Protein AF-A0AAD5R718-F1 (afdb_monomer)

Organism: Parelaphostrongylus tenuis (NCBI:txid148309)

Radius of gyration: 22.19 Å; Cα contacts (8 Å, |Δi|>4): 176; chains: 1; bounding box: 63×52×61 Å

Secondary structure (DSSP, 8-state):
------------------S-SS---------SPPPEEEESSSHHHHH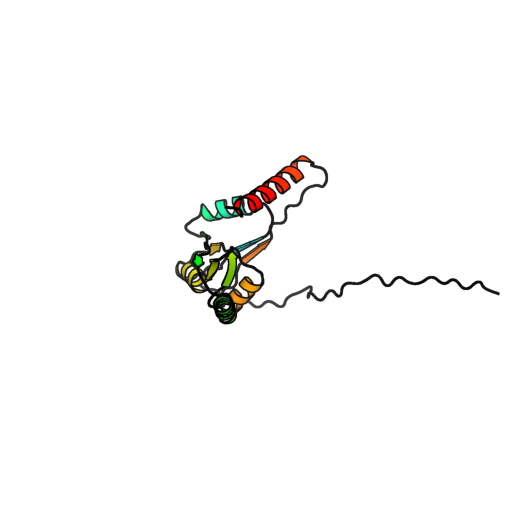HHHHT-TTTEEE-PPEEE---HHHHHHHHHTTSEEEEEEETTEEEEEEHHHHHHHHHTT-EEE----HHHHHHHHHTT---EEEE------TT-HHHHHHHHHHHHHHHHTT--

Solvent-accessible surface area (backbone atoms only — not comparable to full-atom values): 9927 Å² total; per-residue (Å²): 136,84,83,87,80,87,73,82,78,76,75,73,84,71,74,75,79,84,61,77,94,70,78,94,81,80,94,76,93,72,96,52,40,48,37,36,33,80,44,64,69,72,49,68,65,53,51,48,63,46,46,74,42,59,84,50,25,42,76,57,73,62,47,80,40,83,64,54,70,71,56,52,54,51,33,45,73,71,42,51,27,37,36,76,46,82,50,96,82,34,27,39,30,36,46,40,65,60,56,48,52,33,30,73,70,55,21,25,30,38,41,93,62,52,74,68,19,52,52,40,30,47,77,69,74,43,66,60,48,76,45,75,50,77,86,84,72,75,95,78,55,73,68,60,56,53,53,57,52,50,52,54,51,55,64,58,62,70,72,75,124

pLDDT: mean 82.25, std 21.24, range [33.09, 98.5]

Nearest PDB structures (foldseek):
  5b64-assembly1_A  TM=7.119E-01  e=1.432E-07  Rattus
  1kgd-assembly1_A  TM=7.009E-01  e=9.455E-07  Homo sapiens
  4wsi-assembly1_A  TM=6.343E-01  e=1.491E-06  Homo sapiens
  3ney-assembly5_F  TM=6.364E-01  e=3.050E-06  Homo sapiens
  3ney-assembly2_B  TM=6.379E-01  e=4.811E-06  Homo sapiens

Sequence (161 aa):
MERSDIRGRKAKNRIPLARPIYERVERVSSSRRRPVVLFGPLLTPIIQTLLDDSTRFSHCVPECRALQSMEVDRLLANCELIEARRRETLYDVITASSIHYFAEMGIHCIVDVSPSGIQRMHSLHFYPIVIRVKFNLPSRSKISRRIFVRENNNQTGKRSH

InterPro domains:
  IPR008145 Guanylate kinase/L-type calcium channel beta subunit [PF00625] (33-153)
  IPR027417 P-loop containing nucleoside triphosphate hydrolase [G3DSA:3.40.50.300] (19-160)
  IPR027417 P-loop containing nucleoside triphosphate hydrolase [SSF52540] (40-153)
  IPR053004 MAGUK Family Regulators of Signaling Pathways [PTHR46360] (20-135)

Foldseek 3Di:
DDDDDPDDDPPDPPPPCPDDPDDDDDDDDDPFAAAAEEAEPPVVVVLVVQVVPVLAEDEQFFDKAQDDPVRVVVCLVVLQWLDWDDDPRIIRTRGPVSVVVCRVSRHHYYYHGDPSSCVSCVVVVRHHDYDYDDDDDPPPDPVVVVVRVVRVVVVVVVSPD

Structure (mmCIF, N/CA/C/O backbone):
data_AF-A0AAD5R718-F1
#
_entry.id   AF-A0AAD5R718-F1
#
loop_
_atom_site.group_PDB
_atom_site.id
_atom_site.type_symbol
_atom_site.label_atom_id
_atom_site.label_alt_id
_atom_site.label_comp_id
_atom_site.label_asym_id
_atom_site.label_entity_id
_atom_site.label_seq_id
_atom_site.pdbx_PDB_ins_code
_atom_site.Cartn_x
_atom_site.Cartn_y
_atom_site.Cartn_z
_atom_site.occupancy
_atom_site.B_iso_or_equiv
_atom_site.auth_seq_id
_atom_site.auth_comp_id
_atom_site.auth_asym_id
_atom_site.auth_atom_id
_atom_site.pdbx_PDB_model_num
ATOM 1 N N . MET A 1 1 ? -45.156 38.466 -43.436 1.00 41.62 1 MET A N 1
ATOM 2 C CA . MET A 1 1 ? -44.329 37.286 -43.758 1.00 41.62 1 MET A CA 1
ATOM 3 C C . MET A 1 1 ? -43.118 37.305 -42.846 1.00 41.62 1 MET A C 1
ATOM 5 O O . MET A 1 1 ? -42.459 38.331 -42.736 1.00 41.62 1 MET A O 1
ATOM 9 N N . GLU A 1 2 ? -42.992 36.239 -42.064 1.00 35.72 2 GLU A N 1
ATOM 10 C CA . GLU A 1 2 ? -42.250 36.130 -40.804 1.00 35.72 2 GLU A CA 1
ATOM 11 C C . GLU A 1 2 ? -40.729 36.269 -40.931 1.00 35.72 2 GLU A C 1
ATOM 13 O O . GLU A 1 2 ? -40.112 35.793 -41.880 1.00 35.72 2 GLU A O 1
ATOM 18 N N . ARG A 1 3 ? -40.135 36.905 -39.915 1.00 33.84 3 ARG A N 1
ATOM 19 C CA . ARG A 1 3 ? -38.690 37.028 -39.707 1.00 33.84 3 ARG A CA 1
ATOM 20 C C . ARG A 1 3 ? -38.132 35.695 -39.200 1.00 33.84 3 ARG A C 1
ATOM 22 O O . ARG A 1 3 ? -38.595 35.169 -38.195 1.00 33.84 3 ARG A O 1
ATOM 29 N N . SER A 1 4 ? -37.106 35.191 -39.877 1.00 39.97 4 SER A N 1
ATOM 30 C CA . SER A 1 4 ? -36.326 34.013 -39.499 1.00 39.97 4 SER A CA 1
ATOM 31 C C . SER A 1 4 ? -35.564 34.235 -38.187 1.00 39.97 4 SER A C 1
ATOM 33 O O . SER A 1 4 ? -34.633 35.043 -38.136 1.00 39.97 4 SER A O 1
ATOM 35 N N . ASP A 1 5 ? -35.925 33.497 -37.140 1.00 38.53 5 ASP A N 1
ATOM 36 C CA . ASP A 1 5 ? -35.232 33.507 -35.851 1.00 38.53 5 ASP A CA 1
ATOM 37 C C . ASP A 1 5 ? -34.182 32.383 -35.802 1.00 38.53 5 ASP A C 1
ATOM 39 O O . ASP A 1 5 ? -34.469 31.212 -35.541 1.00 38.53 5 ASP A O 1
ATOM 43 N N . ILE A 1 6 ? -32.937 32.752 -36.106 1.00 50.31 6 ILE A N 1
ATOM 44 C CA . ILE A 1 6 ? -31.759 31.899 -35.963 1.00 50.31 6 ILE A CA 1
ATOM 45 C C . ILE A 1 6 ? -31.400 31.862 -34.475 1.00 50.31 6 ILE A C 1
ATOM 47 O O . ILE A 1 6 ? -30.622 32.677 -33.983 1.00 50.31 6 ILE A O 1
ATOM 51 N N . ARG A 1 7 ? -31.932 30.884 -33.738 1.00 39.91 7 ARG A N 1
ATOM 52 C CA . ARG A 1 7 ? -31.448 30.559 -32.389 1.00 39.91 7 ARG A CA 1
ATOM 53 C C . ARG A 1 7 ? -30.726 29.222 -32.390 1.00 39.91 7 ARG A C 1
ATOM 55 O O . ARG A 1 7 ? -31.301 28.160 -32.163 1.00 39.91 7 ARG A O 1
ATOM 62 N N . GLY A 1 8 ? -29.416 29.313 -32.627 1.00 38.16 8 GLY A N 1
ATOM 63 C CA . GLY A 1 8 ? -28.464 28.229 -32.434 1.00 38.16 8 GLY A CA 1
ATOM 64 C C . GLY A 1 8 ? -28.581 27.653 -31.025 1.00 38.16 8 GLY A C 1
ATOM 65 O O . GLY A 1 8 ? -28.217 28.285 -30.031 1.00 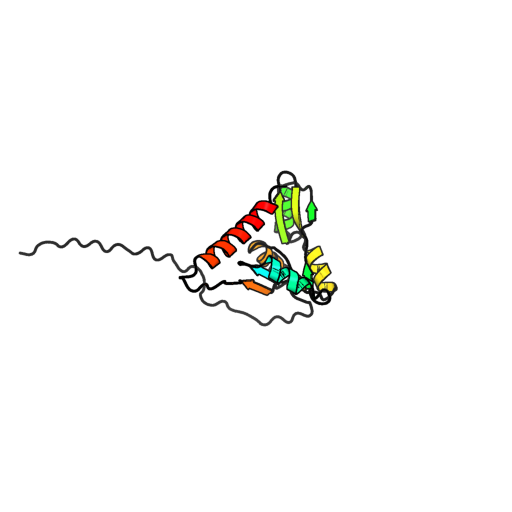38.16 8 GLY A O 1
ATOM 66 N N . ARG A 1 9 ? -29.081 26.420 -30.930 1.00 44.47 9 ARG A N 1
ATOM 67 C CA . ARG A 1 9 ? -28.989 25.628 -29.707 1.00 44.47 9 ARG A CA 1
ATOM 68 C C . ARG A 1 9 ? -27.524 25.240 -29.524 1.00 44.47 9 ARG A C 1
ATOM 70 O O . ARG A 1 9 ? -27.056 24.283 -30.129 1.00 44.47 9 ARG A O 1
ATOM 77 N N . LYS A 1 10 ? -26.799 25.986 -28.682 1.00 41.91 10 LYS A N 1
ATOM 78 C CA . LYS A 1 10 ? -25.513 25.543 -28.127 1.00 41.91 10 LYS A CA 1
ATOM 79 C C . LYS A 1 10 ? -25.733 24.178 -27.477 1.00 41.91 10 LYS A C 1
ATOM 81 O O . LYS A 1 10 ? -26.343 24.090 -26.408 1.00 41.91 10 LYS A O 1
ATOM 86 N N . ALA A 1 11 ? -25.253 23.124 -28.131 1.00 45.69 11 ALA A N 1
ATOM 87 C CA . ALA A 1 11 ? -25.121 21.811 -27.530 1.00 45.69 11 ALA A CA 1
ATOM 88 C C . ALA A 1 11 ? -24.239 21.979 -26.290 1.00 45.69 11 ALA A C 1
ATOM 90 O O . ALA A 1 11 ? -23.047 22.265 -26.380 1.00 45.69 11 ALA A O 1
ATOM 91 N N . LYS A 1 12 ? -24.853 21.902 -25.107 1.00 50.44 12 LYS A N 1
ATOM 92 C CA . LYS A 1 12 ? -24.106 21.809 -23.857 1.00 50.44 12 LYS A CA 1
ATOM 93 C C . LYS A 1 12 ? -23.268 20.545 -23.981 1.00 50.44 12 LYS A C 1
ATOM 95 O O . LYS A 1 12 ? -23.857 19.470 -24.075 1.00 50.44 12 LYS A O 1
ATOM 100 N N . ASN A 1 13 ? -21.944 20.697 -24.007 1.00 46.56 13 ASN A N 1
ATOM 101 C CA . ASN A 1 13 ? -20.964 19.623 -23.876 1.00 46.56 13 ASN A CA 1
ATOM 102 C C . ASN A 1 13 ? -21.337 18.753 -22.668 1.00 46.56 13 ASN A C 1
ATOM 104 O O . ASN A 1 13 ? -20.906 19.003 -21.542 1.00 46.56 13 ASN A O 1
ATOM 108 N N . ARG A 1 14 ? -22.191 17.751 -22.882 1.00 49.84 14 ARG A N 1
ATOM 109 C CA . ARG A 1 14 ? -22.390 16.667 -21.935 1.00 49.84 14 ARG A CA 1
ATOM 110 C C . ARG A 1 14 ? -21.166 15.797 -22.112 1.00 49.84 14 ARG A C 1
ATOM 112 O O . ARG A 1 14 ? -21.093 15.014 -23.051 1.00 49.84 14 ARG A O 1
ATOM 119 N N . ILE A 1 15 ? -20.191 16.002 -21.233 1.00 59.28 15 ILE A N 1
ATOM 120 C CA . ILE A 1 15 ? -19.132 15.028 -20.990 1.00 59.28 15 ILE A CA 1
ATOM 121 C C . ILE A 1 15 ? -19.848 13.677 -20.851 1.00 59.28 15 ILE A C 1
ATOM 123 O O . ILE A 1 15 ? -20.726 13.572 -19.985 1.00 59.28 15 ILE A O 1
ATOM 127 N N . PRO A 1 16 ? -19.576 12.680 -21.709 1.00 52.25 16 PRO A N 1
ATOM 128 C CA . PRO A 1 16 ? -20.164 11.366 -21.536 1.00 52.25 16 PRO A CA 1
ATOM 129 C C . PRO A 1 16 ? -19.790 10.889 -20.137 1.00 52.25 16 PRO A C 1
ATOM 131 O O . PRO A 1 16 ? -18.612 10.880 -19.775 1.00 52.25 16 PRO A O 1
ATOM 134 N N . LEU A 1 17 ? -20.789 10.540 -19.326 1.00 59.62 17 LEU A N 1
ATOM 135 C CA . LEU A 1 17 ? -20.585 9.851 -18.055 1.00 59.62 17 LEU A CA 1
ATOM 136 C C . LEU A 1 17 ? -20.077 8.440 -18.381 1.00 59.62 17 LEU A C 1
ATOM 138 O O . LEU A 1 17 ? -20.805 7.466 -18.283 1.00 59.62 17 LEU A O 1
ATOM 142 N N . ALA A 1 18 ? -18.821 8.336 -18.811 1.00 67.50 18 ALA A N 1
ATOM 143 C CA . ALA A 1 18 ? -18.146 7.076 -19.105 1.00 67.50 18 ALA A CA 1
ATOM 144 C C . ALA A 1 18 ? -17.809 6.288 -17.825 1.00 67.50 18 ALA A C 1
ATOM 146 O O . ALA A 1 18 ? -17.179 5.239 -17.888 1.00 67.50 18 ALA A O 1
ATOM 147 N N . ARG A 1 19 ? -18.194 6.803 -16.649 1.00 67.62 19 ARG A N 1
ATOM 148 C CA . ARG A 1 19 ? -18.027 6.117 -15.371 1.00 67.62 19 ARG A CA 1
ATOM 149 C C . ARG A 1 19 ? -19.354 5.481 -14.974 1.00 67.62 19 ARG A C 1
ATOM 151 O O . ARG A 1 19 ? -20.342 6.214 -14.872 1.00 67.62 19 ARG A O 1
ATOM 158 N N . PRO A 1 20 ? -19.389 4.161 -14.738 1.00 76.25 20 PRO A N 1
ATOM 159 C CA . PRO A 1 20 ? -20.590 3.522 -14.236 1.00 76.25 20 PRO A CA 1
ATOM 160 C C . PRO A 1 20 ? -20.949 4.125 -12.870 1.00 76.25 20 PRO A C 1
ATOM 162 O O . PRO A 1 20 ? -20.082 4.351 -12.027 1.00 76.25 20 PRO A O 1
ATOM 165 N N . ILE A 1 21 ? -22.232 4.438 -12.677 1.00 88.75 21 ILE A N 1
ATOM 166 C CA . ILE A 1 21 ? -22.763 4.987 -11.415 1.00 88.75 21 ILE A CA 1
ATOM 167 C C . ILE A 1 21 ? -22.779 3.903 -10.326 1.00 88.75 21 ILE A C 1
ATOM 169 O O . ILE A 1 21 ? -22.634 4.205 -9.144 1.00 88.75 21 ILE A O 1
ATOM 173 N N . TYR A 1 22 ? -22.920 2.645 -10.745 1.00 93.00 22 TYR A N 1
ATOM 174 C CA . TYR A 1 22 ? -22.929 1.465 -9.896 1.0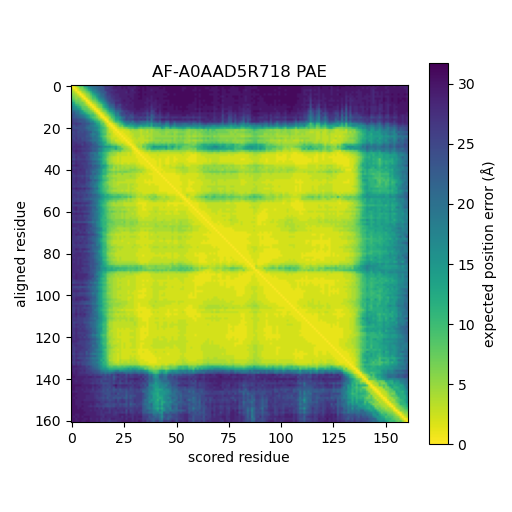0 93.00 22 TYR A CA 1
ATOM 175 C C . TYR A 1 22 ? -21.878 0.475 -10.384 1.00 93.00 22 TYR A C 1
ATOM 177 O O . TYR A 1 22 ? -21.758 0.235 -11.584 1.00 93.00 22 TYR A O 1
ATOM 185 N N . GLU A 1 23 ? -21.155 -0.125 -9.450 1.00 89.81 23 GLU A N 1
ATOM 186 C CA . GLU A 1 23 ? -20.195 -1.192 -9.707 1.00 89.81 23 GLU A CA 1
ATOM 187 C C . GLU A 1 23 ? -20.753 -2.500 -9.143 1.00 89.81 23 GLU A C 1
ATOM 189 O O . GLU A 1 23 ? -21.260 -2.533 -8.018 1.00 89.81 23 GLU A O 1
ATOM 194 N N . ARG A 1 24 ? -20.698 -3.582 -9.928 1.00 92.50 24 ARG A N 1
ATOM 195 C CA . ARG A 1 24 ? -21.073 -4.911 -9.437 1.00 92.50 24 ARG A CA 1
ATOM 196 C C . ARG A 1 24 ? -19.991 -5.387 -8.472 1.00 92.50 24 ARG A C 1
ATOM 198 O O . ARG A 1 24 ? -18.822 -5.418 -8.835 1.00 92.50 24 ARG A O 1
ATOM 205 N N . VAL A 1 25 ? -20.396 -5.794 -7.273 1.00 92.69 25 VAL A N 1
ATOM 206 C CA . VAL A 1 25 ? -19.487 -6.286 -6.233 1.00 92.69 25 VAL A CA 1
ATOM 207 C C . VAL A 1 25 ? -19.852 -7.704 -5.820 1.00 92.69 25 VAL A C 1
ATOM 209 O O . VAL A 1 25 ? -21.027 -8.069 -5.789 1.00 92.69 25 VAL A O 1
ATOM 212 N N . GLU A 1 26 ? -18.838 -8.493 -5.479 1.00 92.94 26 GLU A N 1
ATOM 213 C CA . GLU A 1 26 ? -18.990 -9.863 -4.994 1.00 92.94 26 GLU A CA 1
ATOM 214 C C . GLU A 1 26 ? -18.283 -10.024 -3.649 1.00 92.94 26 GLU A C 1
ATOM 216 O O . GLU A 1 26 ? -17.292 -9.350 -3.349 1.00 92.94 26 GLU A O 1
ATOM 221 N N . ARG A 1 27 ? -18.822 -10.899 -2.795 1.00 91.25 27 ARG A N 1
ATOM 222 C CA . ARG A 1 27 ? -18.241 -11.149 -1.477 1.00 91.25 27 ARG A CA 1
ATOM 223 C C . ARG A 1 27 ? -17.031 -12.062 -1.631 1.00 91.25 27 ARG A C 1
ATOM 225 O O . ARG A 1 27 ? -17.179 -13.223 -1.991 1.00 91.25 27 ARG A O 1
ATOM 232 N N . VAL A 1 28 ? -15.863 -11.556 -1.255 1.00 90.19 28 VAL A N 1
ATOM 233 C CA . VAL A 1 28 ? -14.629 -12.342 -1.168 1.00 90.19 28 VAL A CA 1
ATOM 234 C C . VAL A 1 28 ? -14.277 -12.548 0.302 1.00 90.19 28 VAL A C 1
ATOM 236 O O . VAL A 1 28 ? -14.162 -11.584 1.063 1.00 90.19 28 VAL A O 1
ATOM 239 N N . SER A 1 29 ? -14.125 -13.801 0.731 1.00 86.19 29 SER A N 1
ATOM 240 C CA . SER A 1 29 ? -13.607 -14.117 2.064 1.00 86.19 29 SER A CA 1
ATOM 241 C C . SER A 1 29 ? -12.106 -13.830 2.113 1.00 86.19 29 SER A C 1
ATOM 243 O O . SER A 1 29 ? -11.344 -14.430 1.360 1.00 86.19 29 SER A O 1
ATOM 245 N N . SER A 1 30 ? -11.676 -12.941 3.009 1.00 80.25 30 SER A N 1
ATOM 246 C CA . SER A 1 30 ? -10.256 -12.669 3.263 1.00 80.25 30 SER A CA 1
ATOM 247 C C . SER A 1 30 ? -9.882 -13.171 4.650 1.00 80.25 30 SER A C 1
ATOM 249 O O . SER A 1 30 ? -10.474 -12.736 5.636 1.00 80.25 30 SER A O 1
ATOM 251 N N . SER A 1 31 ? -8.886 -14.051 4.732 1.00 83.56 31 SER A N 1
ATOM 252 C CA . SER A 1 31 ? -8.270 -14.472 5.998 1.00 83.56 31 SER A CA 1
ATOM 253 C C . SER A 1 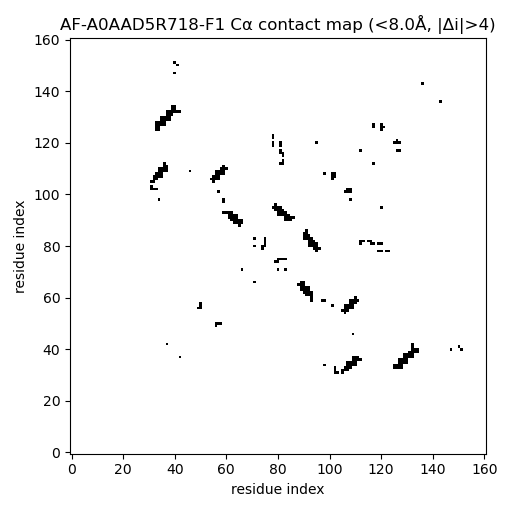31 ? -7.200 -13.490 6.490 1.00 83.56 31 SER A C 1
ATOM 255 O O . SER A 1 31 ? -6.852 -13.492 7.666 1.00 83.56 31 SER A O 1
ATOM 257 N N . ARG A 1 32 ? -6.688 -12.632 5.598 1.00 90.81 32 ARG A N 1
ATOM 258 C CA . ARG A 1 32 ? -5.593 -11.690 5.865 1.00 90.81 32 ARG A CA 1
ATOM 259 C C . ARG A 1 32 ? -6.123 -10.292 6.175 1.00 90.81 32 ARG A C 1
ATOM 261 O O . ARG A 1 32 ? -7.186 -9.893 5.677 1.00 90.81 32 ARG A O 1
ATOM 268 N N . ARG A 1 33 ? -5.363 -9.518 6.961 1.00 94.50 33 ARG A N 1
ATOM 269 C CA . ARG A 1 33 ? -5.631 -8.083 7.137 1.00 94.50 33 ARG A CA 1
ATOM 270 C C . ARG A 1 33 ? -5.404 -7.354 5.817 1.00 94.50 33 ARG A C 1
ATOM 272 O O . ARG A 1 33 ? -4.467 -7.631 5.077 1.00 94.50 33 ARG A O 1
ATOM 279 N N . ARG A 1 34 ? -6.312 -6.430 5.512 1.00 96.38 34 ARG A N 1
ATOM 280 C CA . ARG A 1 34 ? -6.334 -5.704 4.240 1.00 96.38 34 ARG A CA 1
ATOM 281 C C . ARG A 1 34 ? -5.442 -4.459 4.321 1.00 96.38 34 ARG A C 1
ATOM 283 O O . ARG A 1 34 ? -5.533 -3.758 5.331 1.00 96.38 34 ARG A O 1
ATOM 290 N N . PRO A 1 35 ? -4.662 -4.136 3.280 1.00 97.62 35 PRO A N 1
ATOM 291 C CA . PRO A 1 35 ? -3.947 -2.864 3.193 1.00 97.62 35 PRO A CA 1
ATOM 292 C C . PRO A 1 35 ? -4.900 -1.666 3.270 1.00 97.62 35 PRO A C 1
ATOM 294 O O . PRO A 1 35 ? -6.072 -1.787 2.913 1.00 97.62 35 PRO A O 1
ATOM 297 N N . VAL A 1 36 ? -4.412 -0.508 3.698 1.00 98.19 36 VAL A N 1
ATOM 298 C CA . VAL A 1 36 ? -5.180 0.733 3.836 1.00 98.19 36 VAL A CA 1
ATOM 299 C C . VAL A 1 36 ? -4.538 1.816 2.980 1.00 98.19 36 VAL A C 1
ATOM 301 O O . VAL A 1 36 ? -3.358 2.123 3.134 1.00 98.19 36 VAL A O 1
ATOM 304 N N . VAL A 1 37 ? -5.335 2.417 2.099 1.00 97.88 37 VAL A N 1
ATOM 305 C CA . VAL A 1 37 ? -4.915 3.522 1.232 1.00 97.88 37 VAL A CA 1
ATOM 306 C C . VAL A 1 37 ? -5.760 4.742 1.573 1.00 97.88 37 VAL A C 1
ATOM 308 O O . VAL A 1 37 ? -6.993 4.686 1.519 1.00 97.88 37 VAL A O 1
ATOM 311 N N . LEU A 1 38 ? -5.108 5.843 1.943 1.00 96.06 38 LEU A N 1
ATOM 312 C CA . LEU A 1 38 ? -5.768 7.067 2.392 1.00 96.06 38 LEU A CA 1
ATOM 313 C C . LEU A 1 38 ? -5.557 8.201 1.386 1.00 96.06 38 LEU A C 1
ATOM 315 O O . LEU A 1 38 ? -4.437 8.473 0.965 1.00 96.06 38 LEU A O 1
ATOM 319 N N . PHE A 1 39 ? -6.633 8.910 1.052 1.00 92.75 39 PHE A N 1
ATOM 320 C CA . PHE A 1 39 ? -6.611 10.061 0.149 1.00 92.75 39 PHE A CA 1
ATOM 321 C C . PHE A 1 39 ? -7.335 11.252 0.769 1.00 92.75 39 PHE A C 1
ATOM 323 O O . PHE A 1 39 ? -8.387 11.080 1.377 1.00 92.75 39 PHE A O 1
ATOM 330 N N . GLY A 1 40 ? -6.849 12.474 0.552 1.00 90.12 40 GLY A N 1
ATOM 331 C CA . GLY A 1 40 ? -7.521 13.699 1.004 1.00 90.12 40 GLY A CA 1
ATOM 332 C C . GLY A 1 40 ? -6.640 14.589 1.883 1.00 90.12 40 GLY A C 1
ATOM 333 O O . GLY A 1 40 ? -5.427 14.429 1.873 1.00 90.12 40 GLY A O 1
ATOM 334 N N . PRO A 1 41 ? -7.222 15.570 2.591 1.00 89.56 41 PRO A N 1
ATOM 335 C CA . PRO A 1 41 ? -6.500 16.403 3.551 1.00 89.56 41 PRO A CA 1
ATOM 336 C C . PRO A 1 41 ? -6.306 15.701 4.896 1.00 89.56 41 PRO A C 1
ATOM 338 O O . PRO A 1 41 ? -6.958 14.693 5.166 1.00 89.56 41 PRO A O 1
ATOM 341 N N . LEU A 1 42 ? -5.458 16.281 5.756 1.00 88.44 42 LEU A N 1
ATOM 342 C CA . LEU A 1 42 ? -5.218 15.815 7.128 1.00 88.44 42 LEU A CA 1
ATOM 343 C C . LEU A 1 42 ? -4.728 14.355 7.211 1.00 88.44 42 LEU A C 1
ATOM 345 O O . LEU A 1 42 ? -4.919 13.692 8.225 1.00 88.44 42 LEU A O 1
ATOM 349 N N . LEU A 1 43 ? -4.083 13.832 6.161 1.00 91.88 43 LEU A N 1
ATOM 350 C CA . LEU A 1 43 ? -3.631 12.435 6.152 1.00 91.88 43 LEU A CA 1
ATOM 351 C C . LEU A 1 43 ? -2.556 12.168 7.193 1.00 91.88 43 LEU A C 1
ATOM 353 O O . LEU A 1 43 ? -2.625 11.160 7.876 1.00 91.88 43 LEU A O 1
ATOM 357 N N . THR A 1 44 ? -1.580 13.063 7.338 1.00 92.38 44 THR A N 1
ATOM 358 C CA . THR A 1 44 ? -0.467 12.883 8.277 1.00 92.38 44 THR A CA 1
ATOM 359 C C . THR A 1 44 ? -0.934 12.634 9.717 1.00 92.38 44 THR A C 1
ATOM 361 O O . THR A 1 44 ? -0.532 11.614 10.271 1.00 92.38 44 THR A O 1
ATOM 364 N N . PRO A 1 45 ? -1.796 13.476 10.329 1.00 93.88 45 PRO A N 1
ATOM 365 C CA . PRO A 1 45 ? -2.286 13.196 11.677 1.00 93.88 45 PRO A CA 1
ATOM 366 C C . PRO A 1 45 ? -3.144 11.925 11.743 1.00 93.88 45 PRO A C 1
ATOM 368 O O . PRO A 1 45 ? -3.018 11.178 12.703 1.00 93.88 45 PRO A O 1
ATOM 371 N N . ILE A 1 46 ? -3.957 11.627 10.720 1.00 93.94 46 ILE A N 1
AT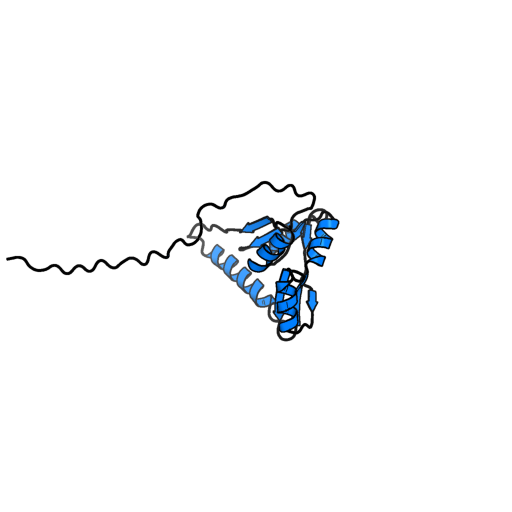OM 372 C CA . ILE A 1 46 ? -4.750 10.384 10.676 1.00 93.94 46 ILE A CA 1
ATOM 373 C C . ILE A 1 46 ? -3.840 9.153 10.657 1.00 93.94 46 ILE A C 1
ATOM 375 O O . ILE A 1 46 ? -4.063 8.213 11.412 1.00 93.94 46 ILE A O 1
ATOM 379 N N . ILE A 1 47 ? -2.812 9.161 9.807 1.00 95.44 47 ILE A N 1
ATOM 380 C CA . ILE A 1 47 ? -1.822 8.086 9.718 1.00 95.44 47 ILE A CA 1
ATOM 381 C C . ILE A 1 47 ? -1.126 7.922 11.064 1.00 95.44 47 ILE A C 1
ATOM 383 O O . ILE A 1 47 ? -1.040 6.800 11.543 1.00 95.44 47 ILE A O 1
ATOM 387 N N . GLN A 1 48 ? -0.693 9.014 11.700 1.00 95.81 48 GLN A N 1
ATOM 388 C CA . GLN A 1 48 ? -0.044 8.940 13.007 1.00 95.81 48 GLN A CA 1
ATOM 389 C C . GLN A 1 48 ? -0.952 8.279 14.049 1.00 95.81 48 GLN A C 1
ATOM 391 O O . GLN A 1 48 ? -0.536 7.321 14.684 1.00 95.81 48 GLN A O 1
ATOM 396 N N . THR A 1 49 ? -2.215 8.704 14.146 1.00 95.25 49 THR A N 1
ATOM 397 C CA . THR A 1 49 ? -3.186 8.095 15.069 1.00 95.25 49 THR A CA 1
ATOM 398 C C . THR A 1 49 ? -3.414 6.607 14.796 1.00 95.25 49 THR A C 1
ATOM 400 O O . THR A 1 49 ? -3.634 5.840 15.728 1.00 95.25 49 THR A O 1
ATOM 403 N N . LEU A 1 50 ? -3.373 6.172 13.532 1.00 95.62 50 LEU A N 1
ATOM 404 C CA . LEU A 1 50 ? -3.447 4.746 13.207 1.00 95.62 50 LEU A CA 1
ATOM 405 C C . LEU A 1 50 ? -2.180 4.003 13.646 1.00 95.62 50 LEU A C 1
ATOM 407 O O . LEU A 1 50 ? -2.282 2.902 14.175 1.00 95.62 50 LEU A O 1
ATOM 411 N N . LEU A 1 51 ? -1.005 4.598 13.435 1.00 96.06 51 LEU A N 1
ATOM 412 C CA . LEU A 1 51 ? 0.288 4.010 13.793 1.00 96.06 51 LEU A CA 1
ATOM 413 C C . LEU A 1 51 ? 0.537 3.952 15.304 1.00 96.06 51 LEU A C 1
ATOM 415 O O . LEU A 1 51 ? 1.313 3.107 15.745 1.00 96.06 51 LEU A O 1
ATOM 419 N N . ASP A 1 52 ? -0.140 4.790 16.090 1.00 96.25 52 ASP A N 1
ATOM 420 C CA . ASP A 1 52 ? -0.121 4.707 17.554 1.00 96.25 52 ASP A CA 1
ATOM 421 C C . ASP A 1 52 ? -0.693 3.356 18.052 1.00 96.25 52 ASP A C 1
ATOM 423 O O . ASP A 1 52 ? -0.338 2.890 19.134 1.00 96.25 52 ASP A O 1
ATOM 427 N N . ASP A 1 53 ? -1.514 2.673 17.240 1.00 93.88 53 ASP A N 1
ATOM 428 C CA . ASP A 1 53 ? -1.952 1.287 17.447 1.00 93.88 53 ASP A CA 1
ATOM 429 C C . ASP A 1 53 ? -1.126 0.304 16.595 1.00 93.88 53 ASP A C 1
ATOM 431 O O . ASP A 1 53 ? -1.592 -0.302 15.619 1.00 93.88 53 ASP A O 1
ATOM 435 N N . SER A 1 54 ? 0.135 0.135 16.995 1.00 87.50 54 SER A N 1
ATOM 436 C CA . SER A 1 54 ? 1.133 -0.690 16.300 1.00 87.50 54 SER A CA 1
ATOM 437 C C . SER A 1 54 ? 0.789 -2.182 16.232 1.00 87.50 54 SER A C 1
ATOM 439 O O . SER A 1 54 ? 1.336 -2.909 15.403 1.00 87.50 54 SER A O 1
ATOM 441 N N . THR A 1 55 ? -0.141 -2.654 17.069 1.00 91.81 55 THR A N 1
ATOM 442 C CA . THR A 1 55 ? -0.611 -4.048 17.045 1.00 91.81 55 THR A CA 1
ATOM 443 C C . THR A 1 55 ? -1.502 -4.343 15.843 1.00 91.81 55 THR A C 1
ATOM 445 O O . THR A 1 55 ? -1.622 -5.493 15.420 1.00 91.81 55 THR A O 1
ATOM 448 N N . ARG A 1 56 ? -2.141 -3.309 15.281 1.00 94.81 56 ARG A N 1
ATOM 449 C CA . ARG A 1 56 ? -3.085 -3.446 14.168 1.00 94.81 56 ARG A CA 1
ATOM 450 C C . ARG A 1 56 ? -2.620 -2.773 12.893 1.00 94.81 56 ARG A C 1
ATOM 452 O O . ARG A 1 56 ? -3.039 -3.227 11.826 1.00 94.81 56 ARG A O 1
ATOM 459 N N . PHE A 1 57 ? -1.796 -1.731 12.979 1.00 97.62 57 PHE A N 1
ATOM 460 C CA . PHE A 1 57 ? -1.361 -0.948 11.827 1.00 97.62 57 PHE A CA 1
ATOM 461 C C . PHE A 1 57 ? 0.155 -0.809 11.758 1.00 97.62 57 PHE A C 1
ATOM 463 O O . PHE A 1 57 ? 0.838 -0.655 12.764 1.00 97.62 57 PHE A O 1
ATOM 470 N N . SER A 1 58 ? 0.677 -0.806 10.535 1.00 97.62 58 SER A N 1
ATOM 471 C CA . SER A 1 58 ? 2.073 -0.469 10.267 1.00 97.62 58 SER A CA 1
ATOM 472 C C . SER A 1 58 ? 2.193 0.275 8.944 1.00 97.62 58 SER A C 1
ATOM 474 O O . SER A 1 58 ? 1.352 0.120 8.058 1.00 97.62 58 SER A O 1
ATOM 476 N N . HIS A 1 59 ? 3.215 1.114 8.802 1.00 96.56 59 HIS A N 1
ATOM 477 C CA . HIS A 1 59 ? 3.432 1.884 7.583 1.00 96.56 59 HIS A CA 1
ATOM 478 C C . HIS A 1 59 ? 4.295 1.089 6.602 1.00 96.56 59 HIS A C 1
ATOM 480 O O . HIS A 1 59 ? 5.420 0.708 6.920 1.00 96.56 59 HIS A O 1
ATOM 486 N N . CYS A 1 60 ? 3.806 0.889 5.380 1.00 97.00 60 CYS A N 1
ATOM 487 C CA . CYS A 1 60 ? 4.614 0.360 4.291 1.00 97.00 60 CYS A CA 1
ATOM 488 C C . CYS A 1 60 ? 5.451 1.505 3.712 1.00 97.00 60 CYS A C 1
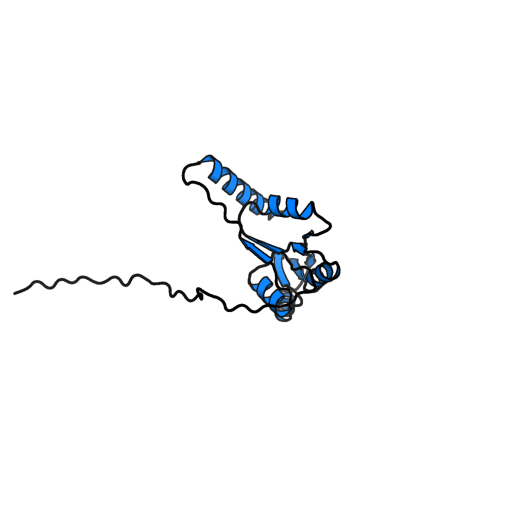ATOM 490 O O . CYS A 1 60 ? 4.945 2.385 3.014 1.00 97.00 60 CYS A O 1
ATOM 492 N N . VAL A 1 61 ? 6.725 1.551 4.095 1.00 95.38 61 VAL A N 1
ATOM 493 C CA . VAL A 1 61 ? 7.668 2.574 3.633 1.00 95.38 61 VAL A CA 1
ATOM 494 C C . VAL A 1 61 ? 8.236 2.151 2.272 1.00 95.38 61 VAL A C 1
ATOM 496 O O . VAL A 1 61 ? 8.676 1.008 2.154 1.00 95.38 61 VAL A O 1
ATOM 499 N N . PRO A 1 62 ? 8.239 3.032 1.251 1.00 96.56 62 PRO A N 1
ATOM 500 C CA . PRO A 1 62 ? 8.887 2.737 -0.023 1.00 96.56 62 PRO A CA 1
ATOM 501 C C . PRO A 1 62 ? 10.386 2.474 0.135 1.00 96.56 62 PRO A C 1
ATOM 503 O O . PRO A 1 62 ? 11.083 3.200 0.844 1.00 96.56 62 PRO A O 1
ATOM 506 N N . GLU A 1 63 ? 10.883 1.466 -0.572 1.00 95.75 63 GLU A N 1
ATOM 507 C CA . GLU A 1 63 ? 12.308 1.167 -0.677 1.00 95.75 63 GLU A CA 1
ATOM 508 C C . GLU A 1 63 ? 12.928 2.017 -1.785 1.00 95.75 63 GLU A C 1
ATOM 510 O O . GLU A 1 63 ? 12.410 2.067 -2.899 1.00 95.75 63 GLU A O 1
ATOM 515 N N . CYS A 1 64 ? 14.057 2.663 -1.510 1.00 96.50 64 CYS A N 1
ATOM 516 C CA . CYS A 1 64 ? 14.787 3.408 -2.528 1.00 96.50 64 CYS A CA 1
ATOM 517 C C . CYS A 1 64 ? 15.739 2.463 -3.273 1.00 96.50 64 CYS A C 1
ATOM 519 O O . CYS A 1 64 ? 16.624 1.864 -2.660 1.00 96.50 64 CYS A O 1
ATOM 521 N N . ARG A 1 65 ? 15.561 2.305 -4.589 1.00 96.56 65 ARG A N 1
ATOM 522 C CA . ARG A 1 65 ? 16.357 1.389 -5.419 1.00 96.56 65 ARG A CA 1
ATOM 523 C C . ARG A 1 65 ? 16.895 2.075 -6.670 1.00 96.56 65 ARG A C 1
ATOM 525 O O . ARG A 1 65 ? 16.196 2.839 -7.335 1.00 96.56 65 ARG A O 1
ATOM 532 N N . ALA A 1 66 ? 18.141 1.756 -7.013 1.00 96.31 66 ALA A N 1
ATOM 533 C CA . ALA A 1 66 ? 18.745 2.118 -8.290 1.00 96.31 66 ALA A CA 1
ATOM 534 C C . ALA A 1 66 ? 18.335 1.076 -9.341 1.00 96.31 66 ALA A C 1
ATOM 536 O O . ALA A 1 66 ? 18.899 -0.014 -9.382 1.00 96.31 66 ALA A O 1
ATOM 537 N N . LEU A 1 67 ? 17.322 1.396 -10.146 1.00 95.88 67 LEU A N 1
ATOM 538 C CA . LEU A 1 67 ? 16.783 0.523 -11.194 1.00 95.88 67 LEU A CA 1
ATOM 539 C C . LEU A 1 67 ? 16.770 1.266 -12.531 1.00 95.88 67 LEU A C 1
ATOM 541 O O . LEU A 1 67 ? 16.572 2.483 -12.575 1.00 95.88 67 LEU A O 1
ATOM 545 N N . GLN A 1 68 ? 16.941 0.536 -13.632 1.00 96.50 68 GLN A N 1
ATOM 546 C CA . GLN A 1 68 ? 16.742 1.104 -14.966 1.00 96.50 68 GLN A CA 1
ATOM 547 C C . GLN A 1 68 ? 15.247 1.211 -15.286 1.00 96.50 68 GLN A C 1
ATOM 549 O O . GLN A 1 68 ? 14.460 0.366 -14.871 1.00 96.50 68 GLN A O 1
ATOM 554 N N . SER A 1 69 ? 14.838 2.205 -16.081 1.00 96.25 69 SER A N 1
ATOM 555 C CA . SER A 1 69 ? 13.415 2.407 -16.410 1.00 96.25 69 SER A CA 1
ATOM 556 C C . SER A 1 69 ? 12.765 1.172 -17.048 1.00 96.25 69 SER A C 1
ATOM 558 O O . SER A 1 69 ? 11.683 0.775 -16.635 1.00 96.25 69 SER A O 1
ATOM 560 N N . MET A 1 70 ? 13.463 0.504 -17.975 1.00 97.56 70 MET A N 1
ATOM 561 C CA . MET A 1 70 ? 12.987 -0.739 -18.600 1.00 97.56 70 MET A CA 1
ATOM 562 C C . MET A 1 70 ? 12.774 -1.867 -17.578 1.00 97.56 70 MET A C 1
ATOM 564 O O . MET A 1 70 ? 11.847 -2.663 -17.710 1.00 97.56 70 MET A O 1
ATOM 568 N N . GLU A 1 71 ? 13.626 -1.942 -16.554 1.00 97.94 71 GLU A N 1
ATOM 569 C CA . GLU A 1 71 ? 13.478 -2.918 -15.477 1.00 97.94 71 GLU A CA 1
ATOM 570 C C . GLU A 1 71 ? 12.256 -2.592 -14.612 1.00 97.94 71 GLU A C 1
ATOM 572 O O . GLU A 1 71 ? 11.461 -3.483 -14.328 1.00 97.94 71 GLU A O 1
ATOM 577 N N . VAL A 1 72 ? 12.058 -1.318 -14.257 1.00 98.00 72 VAL A N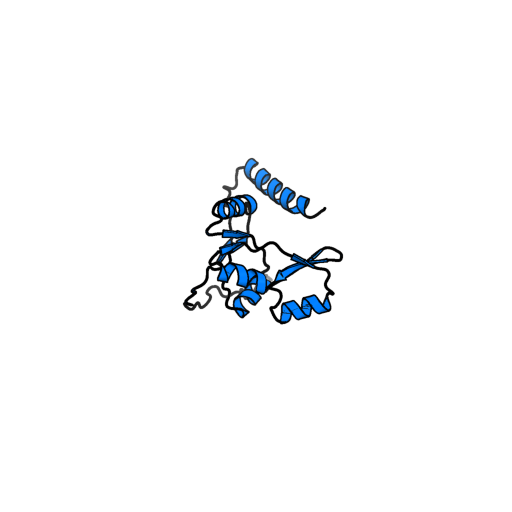 1
ATOM 578 C CA . VAL A 1 72 ? 10.880 -0.860 -13.503 1.00 98.00 72 VAL A CA 1
ATOM 579 C C . VAL A 1 72 ? 9.588 -1.184 -14.251 1.00 98.00 72 VAL A C 1
ATOM 581 O O . VAL A 1 72 ? 8.674 -1.754 -13.657 1.00 98.00 72 VAL A O 1
ATOM 584 N N . ASP A 1 73 ? 9.524 -0.890 -15.551 1.00 97.81 73 ASP A N 1
ATOM 585 C CA . ASP A 1 73 ? 8.349 -1.176 -16.380 1.00 97.81 73 ASP A CA 1
ATOM 586 C C . ASP A 1 73 ? 8.039 -2.679 -16.413 1.00 97.81 73 ASP A C 1
ATOM 588 O O . ASP A 1 73 ? 6.886 -3.082 -16.236 1.00 97.81 73 ASP A O 1
ATOM 592 N N . ARG A 1 74 ? 9.073 -3.522 -16.552 1.00 98.50 74 ARG A N 1
ATOM 593 C CA . ARG A 1 74 ? 8.933 -4.984 -16.498 1.00 98.50 74 ARG A CA 1
ATOM 594 C C . ARG A 1 74 ? 8.404 -5.453 -15.142 1.00 98.50 74 ARG A C 1
ATOM 596 O O . ARG A 1 74 ? 7.466 -6.245 -15.092 1.00 98.50 74 ARG A O 1
ATOM 603 N N . LEU A 1 75 ? 8.981 -4.965 -14.044 1.00 98.44 75 LEU A N 1
ATOM 604 C CA . LEU A 1 75 ? 8.584 -5.366 -12.693 1.00 98.44 75 LEU A CA 1
ATOM 605 C C . LEU A 1 75 ? 7.153 -4.915 -12.348 1.00 98.44 75 LEU A C 1
ATOM 607 O O . LEU A 1 75 ? 6.421 -5.644 -11.679 1.00 98.44 75 LEU A O 1
ATOM 611 N N . LEU A 1 76 ? 6.728 -3.737 -12.818 1.00 98.25 76 LEU A N 1
ATOM 612 C CA . LEU A 1 76 ? 5.348 -3.261 -12.676 1.00 98.25 76 LEU A CA 1
ATOM 613 C C . LEU A 1 76 ? 4.370 -4.098 -13.511 1.00 98.25 76 LEU A C 1
ATOM 615 O O . LEU A 1 76 ? 3.278 -4.400 -13.031 1.00 98.25 76 LEU A O 1
ATOM 619 N N . ALA A 1 77 ? 4.744 -4.480 -14.738 1.00 97.94 77 ALA A N 1
ATOM 620 C CA . ALA A 1 77 ? 3.918 -5.319 -15.608 1.00 97.94 77 ALA A CA 1
ATOM 621 C C . ALA A 1 77 ? 3.697 -6.721 -15.016 1.00 97.94 77 ALA A C 1
ATOM 623 O O . ALA A 1 77 ? 2.583 -7.241 -15.058 1.00 97.94 77 ALA A O 1
ATOM 624 N N . ASN A 1 78 ? 4.728 -7.285 -14.385 1.00 97.94 78 ASN A N 1
ATOM 625 C CA . ASN A 1 78 ? 4.664 -8.580 -13.705 1.00 97.94 78 ASN A CA 1
ATOM 626 C C . ASN A 1 78 ? 4.008 -8.521 -12.314 1.00 97.94 78 ASN A C 1
ATOM 628 O O . ASN A 1 78 ? 3.903 -9.547 -11.647 1.00 97.94 78 ASN A O 1
ATOM 632 N N . CYS A 1 79 ? 3.585 -7.338 -11.855 1.00 97.94 79 CYS A N 1
ATOM 633 C CA . CYS A 1 79 ? 3.099 -7.105 -10.491 1.00 97.94 79 CYS A CA 1
ATOM 634 C C . CYS A 1 79 ? 4.116 -7.472 -9.388 1.00 97.94 79 CYS A C 1
ATOM 636 O O . CYS A 1 79 ? 3.726 -7.668 -8.243 1.00 97.94 79 CYS A O 1
ATOM 638 N N . GLU A 1 80 ? 5.417 -7.523 -9.690 1.00 98.12 80 GLU A N 1
ATOM 639 C CA . GLU A 1 80 ? 6.477 -7.665 -8.678 1.00 98.12 80 GLU A CA 1
ATOM 640 C C . GLU A 1 80 ? 6.656 -6.356 -7.891 1.00 98.12 80 GLU A C 1
ATOM 642 O O . GLU A 1 80 ? 6.907 -6.359 -6.682 1.00 98.12 80 GLU A O 1
ATOM 647 N N . LEU A 1 81 ? 6.456 -5.223 -8.573 1.00 98.44 81 LEU A N 1
ATOM 648 C CA . LEU A 1 81 ? 6.278 -3.910 -7.961 1.00 98.44 81 LEU A CA 1
ATOM 649 C C . LEU A 1 81 ? 4.802 -3.506 -7.978 1.00 98.44 81 LEU A C 1
ATOM 651 O O . LEU A 1 81 ? 4.126 -3.568 -9.004 1.00 98.44 81 LEU A O 1
ATOM 655 N N . ILE A 1 82 ? 4.315 -3.024 -6.838 1.00 98.44 82 ILE A N 1
ATOM 656 C CA . ILE A 1 82 ? 2.991 -2.417 -6.689 1.00 98.44 82 ILE A CA 1
ATOM 657 C C . ILE A 1 82 ? 3.019 -0.949 -7.103 1.00 98.44 82 ILE A C 1
ATOM 659 O O . ILE A 1 82 ? 2.080 -0.475 -7.737 1.00 98.44 82 ILE A O 1
ATOM 663 N N . GLU A 1 83 ? 4.078 -0.218 -6.778 1.00 98.06 83 GLU A N 1
ATOM 664 C CA . GLU A 1 83 ? 4.229 1.200 -7.108 1.00 98.06 83 GLU A CA 1
ATOM 665 C C . GLU A 1 83 ? 5.707 1.499 -7.345 1.00 98.06 83 GLU A C 1
ATOM 667 O O . GLU A 1 83 ? 6.567 0.932 -6.673 1.00 98.06 83 GLU A O 1
ATOM 672 N N . ALA A 1 84 ? 5.998 2.390 -8.290 1.00 97.75 84 ALA A N 1
ATOM 673 C CA . ALA A 1 84 ? 7.336 2.917 -8.505 1.00 97.75 84 ALA A CA 1
ATOM 674 C C . ALA A 1 84 ? 7.238 4.407 -8.839 1.00 97.75 84 ALA A C 1
ATOM 676 O O . ALA A 1 84 ? 6.550 4.798 -9.783 1.00 97.75 84 ALA A O 1
ATOM 677 N N . ARG A 1 85 ? 7.932 5.246 -8.070 1.00 96.50 85 ARG A N 1
ATOM 678 C CA . ARG A 1 85 ? 7.975 6.697 -8.257 1.00 96.50 85 ARG A CA 1
ATOM 679 C C . ARG A 1 85 ? 9.421 7.122 -8.458 1.00 96.50 85 ARG A C 1
ATOM 681 O O . ARG A 1 85 ? 10.257 6.943 -7.578 1.00 96.50 85 ARG A O 1
ATOM 688 N N . ARG A 1 86 ? 9.715 7.697 -9.623 1.00 95.44 86 ARG A N 1
ATOM 689 C CA . ARG A 1 86 ? 11.061 8.177 -9.940 1.00 95.44 86 ARG A CA 1
ATOM 690 C C . ARG A 1 86 ? 11.436 9.369 -9.053 1.00 95.44 86 ARG A C 1
ATOM 692 O O . ARG A 1 86 ? 10.671 10.329 -8.957 1.00 95.44 86 ARG A O 1
ATOM 699 N N . ARG A 1 87 ? 12.633 9.316 -8.472 1.00 92.62 87 ARG A N 1
ATOM 700 C CA . ARG A 1 87 ? 13.320 10.394 -7.755 1.00 92.62 87 ARG A CA 1
ATOM 701 C C . ARG A 1 87 ? 14.697 10.600 -8.372 1.00 92.62 87 ARG A C 1
ATOM 703 O O . ARG A 1 87 ? 15.635 9.894 -8.029 1.00 92.62 87 ARG A O 1
ATOM 710 N N . GLU A 1 88 ? 14.806 11.553 -9.292 1.00 89.19 88 GLU A N 1
ATOM 711 C CA . GLU A 1 88 ? 16.058 11.858 -10.002 1.00 89.19 88 GLU A CA 1
ATOM 712 C C . GLU A 1 88 ? 16.676 10.611 -10.675 1.00 89.19 88 GLU A C 1
ATOM 714 O O . GLU A 1 88 ? 16.227 10.198 -11.757 1.00 89.19 88 GLU A O 1
ATOM 719 N N . THR A 1 89 ? 17.685 10.015 -10.031 1.00 90.69 89 THR A N 1
ATOM 720 C CA . THR A 1 89 ? 18.438 8.825 -10.454 1.00 90.69 89 THR A CA 1
ATOM 721 C C . THR A 1 89 ? 17.939 7.518 -9.829 1.00 90.69 89 THR A C 1
ATOM 723 O O . THR A 1 89 ? 18.307 6.447 -10.306 1.00 90.69 89 THR A O 1
ATOM 726 N N . LEU A 1 90 ? 17.097 7.587 -8.796 1.00 96.75 90 LEU A N 1
ATOM 727 C CA . LEU A 1 90 ? 16.584 6.443 -8.043 1.00 96.75 90 LEU A CA 1
ATOM 728 C C . LEU A 1 90 ? 15.067 6.294 -8.213 1.00 96.75 90 LEU A C 1
ATOM 730 O O . LEU A 1 90 ? 14.377 7.168 -8.745 1.00 96.75 90 LEU A O 1
ATOM 734 N N . TYR A 1 91 ? 14.539 5.170 -7.742 1.00 97.81 91 TYR A N 1
ATOM 735 C CA . TYR A 1 91 ? 13.108 4.912 -7.651 1.00 97.81 91 TYR A CA 1
ATOM 736 C C . TYR A 1 91 ? 12.726 4.584 -6.213 1.00 97.81 91 TYR A C 1
ATOM 738 O O . TYR A 1 91 ? 13.310 3.690 -5.608 1.00 97.81 91 TYR A O 1
ATOM 746 N N . ASP A 1 92 ? 11.700 5.258 -5.701 1.00 97.69 92 ASP A N 1
ATOM 747 C CA . ASP A 1 92 ? 10.949 4.753 -4.558 1.00 97.69 92 ASP A CA 1
ATOM 748 C C . ASP A 1 92 ? 10.026 3.651 -5.058 1.00 97.69 92 ASP A C 1
ATOM 750 O O . ASP A 1 92 ? 9.179 3.908 -5.921 1.00 97.69 92 ASP A O 1
ATOM 754 N N . VAL A 1 93 ? 10.147 2.449 -4.513 1.00 98.12 93 VAL A N 1
ATOM 755 C CA . VAL A 1 93 ? 9.325 1.316 -4.920 1.00 98.12 93 VAL A CA 1
ATOM 756 C C . VAL A 1 93 ? 8.583 0.703 -3.742 1.00 98.12 93 VAL A C 1
ATOM 758 O O . VAL A 1 93 ? 9.098 0.598 -2.633 1.00 98.12 93 VAL A O 1
ATOM 761 N N . ILE A 1 94 ? 7.355 0.268 -3.998 1.00 98.44 94 ILE A N 1
ATOM 762 C CA . ILE A 1 94 ? 6.603 -0.624 -3.118 1.00 98.44 94 ILE A CA 1
ATOM 763 C C . ILE A 1 94 ? 6.560 -1.974 -3.818 1.00 98.44 94 ILE A C 1
ATOM 765 O O . ILE A 1 94 ? 6.047 -2.073 -4.932 1.00 98.44 94 ILE A O 1
ATOM 769 N N . THR A 1 95 ? 7.108 -3.006 -3.187 1.00 98.38 95 THR A N 1
ATOM 770 C CA . THR A 1 95 ? 7.153 -4.366 -3.735 1.00 98.38 95 THR A CA 1
ATOM 771 C C . THR A 1 95 ? 5.885 -5.144 -3.376 1.00 98.38 95 THR A C 1
ATOM 773 O O . THR A 1 95 ? 5.211 -4.849 -2.390 1.00 98.38 95 THR A O 1
ATOM 776 N N . ALA A 1 96 ? 5.539 -6.168 -4.156 1.00 98.12 96 ALA A N 1
ATOM 777 C CA . ALA A 1 96 ? 4.487 -7.106 -3.760 1.00 98.12 96 ALA A CA 1
ATOM 778 C C . ALA A 1 96 ? 4.870 -7.869 -2.481 1.00 98.12 96 ALA A C 1
ATOM 780 O O . ALA A 1 96 ? 4.023 -8.108 -1.617 1.00 98.12 96 ALA A O 1
ATOM 781 N N . SER A 1 97 ? 6.159 -8.185 -2.329 1.00 97.88 97 SER A N 1
ATOM 782 C CA . SER A 1 97 ? 6.707 -8.873 -1.160 1.00 97.88 97 SER A CA 1
ATOM 783 C C . SER A 1 97 ? 6.505 -8.088 0.137 1.00 97.88 97 SER A C 1
ATOM 785 O O . SER A 1 97 ? 6.173 -8.691 1.154 1.00 97.88 97 SER A O 1
ATOM 787 N N . SER A 1 98 ? 6.630 -6.755 0.121 1.00 97.44 98 SER A N 1
ATOM 788 C CA . SER A 1 98 ? 6.391 -5.947 1.323 1.00 97.44 98 SER A CA 1
ATOM 789 C C . SER A 1 98 ? 4.925 -6.004 1.764 1.00 97.44 98 SER A C 1
ATOM 791 O O . SER A 1 98 ? 4.642 -6.142 2.952 1.00 97.44 98 SER A O 1
ATOM 793 N N . ILE A 1 99 ? 3.977 -5.986 0.820 1.00 97.19 99 ILE A N 1
ATOM 794 C CA . ILE A 1 99 ? 2.548 -6.161 1.117 1.00 97.19 99 ILE A CA 1
ATOM 795 C C . ILE A 1 99 ? 2.266 -7.571 1.652 1.00 97.19 99 ILE A C 1
ATOM 797 O O . ILE A 1 99 ? 1.509 -7.713 2.615 1.00 97.19 99 ILE A O 1
ATOM 801 N N . HIS A 1 100 ? 2.895 -8.598 1.072 1.00 96.56 100 HIS A N 1
ATOM 802 C CA . HIS A 1 100 ? 2.771 -9.981 1.539 1.00 96.56 100 HIS A CA 1
ATOM 803 C C . HIS A 1 100 ? 3.243 -10.137 2.986 1.00 96.56 100 HIS A C 1
ATOM 805 O O . HIS A 1 100 ? 2.515 -10.695 3.805 1.00 96.56 100 HIS A O 1
ATOM 811 N N . TYR A 1 101 ? 4.399 -9.559 3.316 1.00 96.75 101 TYR A N 1
ATOM 812 C CA . TYR A 1 101 ? 4.962 -9.572 4.663 1.00 96.75 101 TYR A CA 1
ATOM 813 C C . TYR A 1 101 ? 3.969 -9.043 5.713 1.00 96.75 101 TYR A C 1
ATOM 815 O O . TYR A 1 101 ? 3.691 -9.714 6.706 1.00 96.75 101 TYR A O 1
ATOM 823 N N . PHE A 1 102 ? 3.348 -7.879 5.483 1.00 96.38 102 PHE A N 1
ATOM 824 C CA . PHE A 1 102 ? 2.354 -7.344 6.426 1.00 96.38 102 PHE A CA 1
ATOM 825 C C . PHE A 1 102 ? 1.104 -8.221 6.541 1.00 96.38 102 PHE A C 1
ATOM 827 O O . PHE A 1 102 ? 0.521 -8.343 7.623 1.00 96.38 102 PHE A O 1
ATOM 834 N N . ALA A 1 103 ? 0.695 -8.838 5.433 1.00 94.69 103 ALA A N 1
ATOM 835 C CA . ALA A 1 103 ? -0.451 -9.728 5.412 1.00 94.69 103 ALA A CA 1
ATOM 836 C C . ALA A 1 103 ? -0.199 -11.014 6.221 1.00 94.69 103 ALA A C 1
ATOM 838 O O . ALA A 1 103 ? -1.110 -11.471 6.913 1.00 94.69 103 ALA A O 1
ATOM 839 N N . GLU A 1 104 ? 1.020 -11.562 6.177 1.00 95.12 104 GLU A N 1
ATOM 840 C CA . GLU A 1 104 ? 1.458 -12.704 6.995 1.00 95.12 104 GLU A CA 1
ATOM 841 C C . GLU A 1 104 ? 1.563 -12.353 8.477 1.00 95.12 104 GLU A C 1
ATOM 843 O O . GLU A 1 104 ? 1.159 -13.144 9.326 1.00 95.12 104 GLU A O 1
ATOM 848 N N . MET A 1 105 ? 2.024 -11.141 8.794 1.00 95.06 105 MET A N 1
ATOM 849 C CA . MET A 1 105 ? 2.058 -10.638 10.172 1.00 95.06 105 MET A CA 1
ATOM 850 C C . MET A 1 105 ? 0.664 -10.345 10.741 1.00 95.06 105 MET A C 1
ATOM 852 O O . MET A 1 105 ? 0.530 -10.057 11.927 1.00 95.06 105 MET A O 1
ATOM 856 N N . GLY A 1 106 ? -0.391 -10.404 9.921 1.00 95.88 106 GLY A N 1
ATOM 857 C CA . GLY A 1 106 ? -1.753 -10.135 10.371 1.00 95.88 106 GLY A CA 1
ATOM 858 C C . GLY A 1 106 ? -1.985 -8.667 10.740 1.00 95.88 106 GLY A C 1
ATOM 859 O O . GLY A 1 106 ? -2.819 -8.387 11.602 1.00 95.88 106 GLY A O 1
ATOM 860 N N . ILE A 1 107 ? -1.288 -7.739 10.073 1.00 96.25 107 ILE A N 1
ATOM 861 C CA . ILE A 1 107 ? -1.331 -6.289 10.318 1.00 96.25 107 ILE A CA 1
ATOM 862 C C . ILE A 1 107 ? -1.899 -5.562 9.089 1.00 96.25 107 ILE A C 1
ATOM 864 O O . ILE A 1 107 ? -1.670 -5.947 7.944 1.00 96.25 107 ILE A O 1
ATOM 868 N N . HIS A 1 108 ? -2.654 -4.486 9.307 1.00 97.44 108 HIS A N 1
ATOM 869 C CA . HIS A 1 108 ? -3.072 -3.581 8.238 1.00 97.44 108 HIS A CA 1
ATOM 870 C C . HIS A 1 108 ? -1.903 -2.678 7.823 1.00 97.44 108 HIS A C 1
ATOM 872 O O . HIS A 1 108 ? -1.495 -1.801 8.586 1.00 97.44 108 HIS A O 1
ATOM 878 N N . CYS A 1 109 ? -1.378 -2.844 6.609 1.00 97.38 109 CYS A N 1
ATOM 879 C CA . CYS A 1 109 ? -0.355 -1.932 6.104 1.00 97.38 109 CYS A CA 1
ATOM 880 C C . CYS A 1 109 ? -0.970 -0.652 5.530 1.00 97.38 109 CYS A C 1
ATOM 882 O O . CYS A 1 109 ? -1.833 -0.699 4.656 1.00 97.38 109 CYS A O 1
ATOM 884 N N . ILE A 1 110 ? -0.520 0.501 6.014 1.00 98.12 110 ILE A N 1
ATOM 885 C CA . ILE A 1 110 ? -0.830 1.809 5.440 1.00 98.12 110 ILE A CA 1
ATOM 886 C C . ILE A 1 110 ? 0.139 2.031 4.281 1.00 98.12 110 ILE A C 1
ATOM 888 O O . ILE A 1 110 ? 1.351 1.984 4.487 1.00 98.12 110 ILE A O 1
ATOM 892 N N . VAL A 1 111 ? -0.375 2.247 3.070 1.00 97.62 111 VAL A N 1
ATOM 893 C CA . VAL A 1 111 ? 0.452 2.348 1.859 1.00 97.62 111 VAL A CA 1
ATOM 894 C C . VAL A 1 111 ? -0.008 3.497 0.9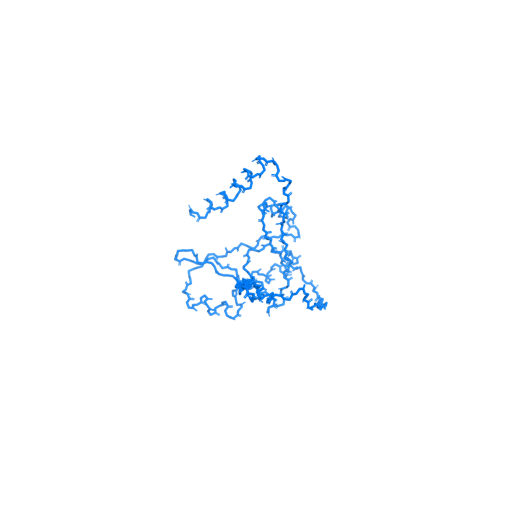55 1.00 97.62 111 VAL A C 1
ATOM 896 O O . VAL A 1 111 ? -1.204 3.675 0.714 1.00 97.62 111 VAL A O 1
ATOM 899 N N . ASP A 1 112 ? 0.951 4.284 0.456 1.00 95.19 112 ASP A N 1
ATOM 900 C CA . ASP A 1 112 ? 0.732 5.307 -0.577 1.00 95.19 112 ASP A CA 1
ATOM 901 C C . ASP A 1 112 ? 0.900 4.673 -1.964 1.00 95.19 112 ASP A C 1
ATOM 903 O O . ASP A 1 112 ? 2.015 4.357 -2.378 1.00 95.19 112 ASP A O 1
ATOM 907 N N . VAL A 1 113 ? -0.211 4.469 -2.674 1.00 96.69 113 VAL A N 1
ATOM 908 C CA . VAL A 1 113 ? -0.229 3.889 -4.025 1.00 96.69 113 VAL A CA 1
ATOM 909 C C . VAL A 1 113 ? -1.153 4.670 -4.950 1.00 96.69 113 VAL A C 1
ATOM 911 O O . VAL A 1 113 ? -2.176 5.227 -4.541 1.00 96.69 113 VAL A O 1
ATOM 914 N N . SER A 1 114 ? -0.809 4.677 -6.234 1.00 96.00 114 SER A N 1
ATOM 915 C CA . SER A 1 114 ? -1.667 5.196 -7.296 1.00 96.00 114 SER A CA 1
ATOM 916 C C . SER A 1 114 ? -2.857 4.255 -7.569 1.00 96.00 114 SER A C 1
ATOM 918 O O . SER A 1 114 ? -2.849 3.094 -7.147 1.00 96.00 114 SER A O 1
ATOM 920 N N . PRO A 1 115 ? -3.879 4.690 -8.334 1.00 95.62 115 PRO A N 1
ATOM 921 C CA . PRO A 1 115 ? -4.934 3.791 -8.806 1.00 95.62 115 PRO A CA 1
ATOM 922 C C . PRO A 1 115 ? -4.400 2.562 -9.556 1.00 95.62 115 PRO A C 1
ATOM 924 O O . PRO A 1 115 ? -4.940 1.471 -9.394 1.00 95.62 115 PRO A O 1
ATOM 927 N N . SER A 1 116 ? -3.311 2.709 -10.316 1.00 97.19 116 SER A N 1
ATOM 928 C CA . SER A 1 116 ? -2.647 1.584 -10.984 1.00 97.19 116 SER A CA 1
ATOM 929 C C . SER A 1 116 ? -2.029 0.610 -9.978 1.00 97.19 116 SER A C 1
ATOM 931 O O . SER A 1 116 ? -2.072 -0.600 -10.187 1.00 97.19 116 SER A O 1
ATOM 933 N N . GLY A 1 117 ? -1.502 1.112 -8.857 1.00 97.81 117 GLY A N 1
ATOM 934 C CA . GLY A 1 117 ? -1.044 0.270 -7.752 1.00 97.81 117 GLY A CA 1
ATOM 935 C C . GLY A 1 117 ? -2.185 -0.516 -7.108 1.00 97.81 117 GLY A C 1
ATOM 936 O O . GLY A 1 117 ? -2.048 -1.716 -6.896 1.00 97.81 117 GLY A O 1
ATOM 937 N N . ILE A 1 118 ? -3.354 0.105 -6.909 1.00 97.50 118 ILE A N 1
ATOM 938 C CA . ILE A 1 118 ? -4.560 -0.594 -6.425 1.00 97.50 118 ILE A CA 1
ATOM 939 C C . ILE A 1 118 ? -4.969 -1.716 -7.390 1.00 97.50 118 ILE A C 1
ATOM 941 O O . ILE A 1 118 ? -5.280 -2.819 -6.947 1.00 97.50 118 ILE A O 1
ATOM 945 N N . GLN A 1 119 ? -4.933 -1.468 -8.702 1.00 97.06 119 GLN A N 1
ATOM 946 C CA . GLN A 1 119 ? -5.222 -2.498 -9.706 1.00 97.06 119 GLN A CA 1
ATOM 947 C C . GLN A 1 119 ? -4.240 -3.673 -9.620 1.00 97.06 119 GLN A C 1
ATOM 949 O O . GLN A 1 119 ? -4.673 -4.822 -9.618 1.00 97.06 119 GLN A O 1
ATOM 954 N N . ARG A 1 120 ? -2.937 -3.404 -9.471 1.00 98.25 120 ARG A N 1
ATOM 955 C CA . ARG A 1 120 ? -1.925 -4.456 -9.275 1.00 98.25 120 ARG A CA 1
ATOM 956 C C . ARG A 1 120 ? -2.149 -5.245 -7.987 1.00 98.25 120 ARG A C 1
ATOM 958 O O . ARG A 1 120 ? -2.054 -6.467 -7.999 1.00 98.25 120 ARG A O 1
ATOM 965 N N . MET A 1 121 ? -2.523 -4.580 -6.894 1.00 96.88 121 MET A N 1
ATOM 966 C CA . MET A 1 121 ? -2.899 -5.265 -5.652 1.00 96.88 121 MET A CA 1
ATOM 967 C C . MET A 1 121 ? -4.102 -6.192 -5.866 1.00 96.88 121 MET A C 1
ATOM 969 O O . MET A 1 121 ? -4.067 -7.338 -5.422 1.00 96.88 121 MET A O 1
ATOM 973 N N . HIS A 1 122 ? -5.125 -5.744 -6.604 1.00 95.00 122 HIS A N 1
ATOM 974 C CA . HIS A 1 122 ? -6.271 -6.581 -6.971 1.00 95.00 122 HIS A CA 1
ATOM 975 C C . HIS A 1 122 ? -5.858 -7.819 -7.782 1.00 95.00 122 HIS A C 1
ATOM 977 O O . HIS A 1 122 ? -6.356 -8.905 -7.487 1.00 95.00 122 HIS A O 1
ATOM 983 N N . SER A 1 123 ? -4.935 -7.684 -8.745 1.00 96.25 123 SER A N 1
ATOM 984 C CA . SER A 1 123 ? -4.387 -8.815 -9.517 1.00 96.25 123 SER A CA 1
ATOM 985 C C . SER A 1 123 ? -3.679 -9.854 -8.642 1.00 96.25 123 SER A C 1
ATOM 987 O O . SER A 1 123 ? -3.618 -11.023 -9.003 1.00 96.25 123 SER A O 1
ATOM 989 N N . LEU A 1 124 ? -3.174 -9.438 -7.479 1.00 95.50 124 LEU A N 1
ATOM 990 C CA . LEU A 1 124 ? -2.512 -10.293 -6.491 1.00 95.50 124 LEU A CA 1
ATOM 991 C C . LEU A 1 124 ? -3.438 -10.721 -5.339 1.00 95.50 124 LEU A C 1
ATOM 993 O O . LEU A 1 124 ? -2.965 -11.217 -4.319 1.00 95.50 124 LEU A O 1
ATOM 997 N N . HIS A 1 125 ? -4.751 -10.504 -5.464 1.00 94.44 125 HIS A N 1
ATOM 998 C CA . HIS A 1 125 ? -5.746 -10.782 -4.419 1.00 94.44 125 HIS A CA 1
ATOM 999 C C . HIS A 1 125 ? -5.531 -10.019 -3.099 1.00 94.44 125 HIS A C 1
ATOM 1001 O O . HIS A 1 125 ? -6.042 -10.406 -2.044 1.00 94.44 125 HIS A O 1
ATOM 1007 N N . PHE A 1 126 ? -4.830 -8.886 -3.148 1.00 95.12 126 PHE A N 1
ATOM 1008 C CA . PHE A 1 126 ? -4.809 -7.907 -2.072 1.00 95.12 126 PHE A CA 1
ATOM 1009 C C . PHE A 1 126 ? -5.853 -6.833 -2.363 1.00 95.12 126 PHE A C 1
ATOM 1011 O O . PHE A 1 126 ? -5.683 -5.990 -3.235 1.00 95.12 126 PHE A O 1
ATOM 1018 N N . TYR A 1 127 ? -6.950 -6.843 -1.612 1.00 95.69 127 TYR A N 1
ATOM 1019 C CA . TYR A 1 127 ? -8.046 -5.893 -1.801 1.00 95.69 127 TYR A CA 1
ATOM 1020 C C . TYR A 1 127 ? -7.933 -4.757 -0.776 1.00 95.69 127 TYR A C 1
ATOM 1022 O O . TYR A 1 127 ? -8.427 -4.920 0.343 1.00 95.69 127 TYR A O 1
ATOM 1030 N N . PRO A 1 128 ? -7.287 -3.615 -1.078 1.00 96.75 128 PRO A N 1
ATOM 1031 C CA . PRO A 1 128 ? -7.100 -2.545 -0.102 1.00 96.75 128 PRO A CA 1
ATOM 1032 C C . PRO A 1 128 ? -8.430 -1.932 0.360 1.00 96.75 128 PRO A C 1
ATOM 1034 O O . PRO A 1 128 ? -9.434 -1.941 -0.353 1.00 96.75 128 PRO A O 1
ATOM 1037 N N . ILE A 1 129 ? -8.442 -1.383 1.571 1.00 97.12 129 ILE A N 1
ATOM 1038 C CA . ILE A 1 129 ? -9.478 -0.480 2.068 1.00 97.12 129 ILE A CA 1
ATOM 1039 C C . ILE A 1 129 ? -9.080 0.925 1.620 1.00 97.12 129 ILE A C 1
ATOM 1041 O O . ILE A 1 129 ? -8.097 1.484 2.104 1.00 97.12 129 ILE A O 1
ATOM 1045 N N . VAL A 1 130 ? -9.838 1.486 0.682 1.00 96.44 130 VAL A N 1
ATOM 1046 C CA . VAL A 1 130 ? -9.571 2.811 0.120 1.00 96.44 130 VAL A CA 1
ATOM 1047 C C . VAL A 1 130 ? -10.470 3.841 0.796 1.00 96.44 130 VAL A C 1
ATOM 1049 O O . VAL A 1 130 ? -11.690 3.796 0.644 1.00 96.44 130 VAL A O 1
ATOM 1052 N N . ILE A 1 131 ? -9.878 4.781 1.533 1.00 96.06 131 ILE A N 1
ATOM 1053 C CA . ILE A 1 131 ? -10.613 5.813 2.272 1.00 96.06 131 ILE A CA 1
ATOM 1054 C C . ILE A 1 131 ? -10.258 7.181 1.707 1.00 96.06 131 ILE A C 1
ATOM 1056 O O . ILE A 1 131 ? -9.110 7.619 1.746 1.00 96.06 131 ILE A O 1
ATOM 1060 N N . ARG A 1 132 ? -11.275 7.896 1.223 1.00 93.31 132 ARG A N 1
ATOM 1061 C CA . ARG A 1 132 ? -11.149 9.303 0.850 1.00 93.31 132 ARG A CA 1
ATOM 1062 C C . ARG A 1 132 ? -11.700 10.188 1.960 1.00 93.31 132 ARG A C 1
ATOM 1064 O O . ARG A 1 132 ? -12.910 10.269 2.158 1.00 93.31 132 ARG A O 1
ATOM 1071 N N . VAL A 1 133 ? -10.817 10.920 2.619 1.00 90.81 133 VAL A N 1
ATOM 1072 C CA . VAL A 1 133 ? -11.158 11.972 3.569 1.00 90.81 133 VAL A CA 1
ATOM 1073 C C . VAL A 1 133 ? -11.644 13.190 2.789 1.00 90.81 133 VAL A C 1
ATOM 1075 O O . VAL A 1 133 ? -10.956 13.723 1.914 1.00 90.81 133 VAL A O 1
ATOM 1078 N N . LYS A 1 134 ? -12.860 13.641 3.091 1.00 88.12 134 LYS A N 1
ATOM 1079 C CA . LYS A 1 134 ? -13.413 14.887 2.560 1.00 88.12 134 LYS A CA 1
ATOM 1080 C C . LYS A 1 134 ? -13.565 15.872 3.707 1.00 88.12 134 LYS A C 1
ATOM 1082 O O . LYS A 1 134 ? -14.338 15.640 4.628 1.00 88.12 134 LYS A O 1
ATOM 1087 N N . PHE A 1 135 ? -12.862 16.993 3.619 1.00 82.19 135 PHE A N 1
ATOM 1088 C CA . PHE A 1 135 ? -13.028 18.082 4.570 1.00 82.19 135 PHE A CA 1
ATOM 1089 C C . PHE A 1 135 ? -14.127 19.025 4.067 1.00 82.19 135 PHE A C 1
ATOM 1091 O O . PHE A 1 135 ? -13.966 19.692 3.043 1.00 82.19 135 PHE A O 1
ATOM 1098 N N . ASN A 1 136 ? -15.272 19.038 4.750 1.00 75.44 136 ASN A N 1
ATOM 1099 C CA . ASN A 1 136 ? -16.380 19.938 4.436 1.00 75.44 136 ASN A CA 1
ATOM 1100 C C . ASN A 1 136 ? -16.257 21.192 5.307 1.00 75.44 136 ASN A C 1
ATOM 1102 O O . ASN A 1 136 ? -16.586 21.156 6.490 1.00 75.44 136 ASN A O 1
ATOM 1106 N N . LEU A 1 137 ? -15.806 22.307 4.728 1.00 65.69 137 LEU A N 1
ATOM 1107 C CA . LEU A 1 137 ? -15.899 23.595 5.411 1.00 65.69 137 LEU A CA 1
ATOM 1108 C C . LEU A 1 137 ? -17.284 24.216 5.190 1.00 65.69 137 LEU A C 1
ATOM 1110 O O . LEU A 1 137 ? -17.730 24.284 4.040 1.00 65.69 137 LEU A O 1
ATOM 1114 N N . PRO A 1 138 ? -17.903 24.817 6.219 1.00 59.94 138 PRO A N 1
ATOM 1115 C CA . PRO A 1 138 ? -18.880 25.868 5.984 1.00 59.94 138 PRO A CA 1
ATOM 1116 C C . PRO A 1 138 ? -18.179 27.042 5.280 1.00 59.94 138 PRO A C 1
ATOM 1118 O O . PRO A 1 138 ? -17.098 27.474 5.686 1.00 59.94 138 PRO A O 1
ATOM 1121 N N . SER A 1 139 ? -18.768 27.555 4.195 1.00 56.12 139 SER A N 1
ATOM 1122 C CA . SER A 1 139 ? -18.096 28.400 3.187 1.00 56.12 139 SER A CA 1
ATOM 1123 C C . SER A 1 139 ? -17.522 29.747 3.674 1.00 56.12 139 SER A C 1
ATOM 1125 O O . SER A 1 139 ? -16.903 30.463 2.882 1.00 56.12 139 SER A O 1
ATOM 1127 N N . ARG A 1 140 ? -17.666 30.104 4.958 1.00 51.31 140 ARG A N 1
ATOM 1128 C CA . ARG A 1 140 ? -17.453 31.469 5.467 1.00 51.31 140 ARG A CA 1
ATOM 1129 C C . ARG A 1 140 ? -16.220 31.679 6.364 1.00 51.31 140 ARG A C 1
ATOM 1131 O O . ARG A 1 140 ? -15.884 32.826 6.649 1.00 51.31 140 ARG A O 1
ATOM 1138 N N . SER A 1 141 ? -15.481 30.642 6.762 1.00 53.41 141 SER A N 1
ATOM 1139 C CA . SER A 1 141 ? -14.359 30.796 7.713 1.00 53.41 141 SER A CA 1
ATOM 1140 C C . SER A 1 141 ? -13.002 30.957 7.001 1.00 53.41 141 SER A C 1
ATOM 1142 O O . SER A 1 141 ? -12.351 29.976 6.638 1.00 53.41 141 SER A O 1
ATOM 1144 N N . LYS A 1 142 ? -12.521 32.201 6.833 1.00 55.34 142 LYS A N 1
ATOM 1145 C CA . LYS A 1 142 ? -11.204 32.532 6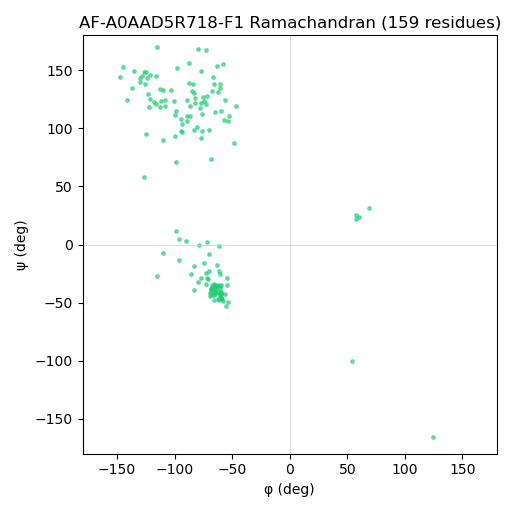.223 1.00 55.34 142 LYS A CA 1
ATOM 1146 C C . LYS A 1 142 ? -10.004 31.829 6.897 1.00 55.34 142 LYS A C 1
ATOM 1148 O O . LYS A 1 142 ? -9.013 31.535 6.234 1.00 55.34 142 LYS A O 1
ATOM 1153 N N . ILE A 1 143 ? -10.112 31.516 8.190 1.00 55.69 143 ILE A N 1
ATOM 1154 C CA . ILE A 1 143 ? -9.114 30.786 9.001 1.00 55.69 143 ILE A CA 1
ATOM 1155 C C . ILE A 1 143 ? -8.873 29.364 8.488 1.00 55.69 143 ILE A C 1
ATOM 1157 O O . ILE A 1 143 ? -7.756 28.859 8.486 1.00 55.69 143 ILE A O 1
ATOM 1161 N N . SER A 1 144 ? -9.923 28.733 7.989 1.00 51.62 144 SER A N 1
ATOM 1162 C CA . SER A 1 144 ? -9.940 27.302 7.733 1.00 51.62 144 SER A CA 1
ATOM 1163 C C . SER A 1 144 ? -9.361 26.974 6.337 1.00 51.62 144 SER A C 1
ATOM 1165 O O . SER A 1 144 ? -8.704 25.950 6.161 1.00 51.62 144 SER A O 1
ATOM 1167 N N . ARG A 1 145 ? -9.409 27.927 5.384 1.00 51.69 145 ARG A N 1
ATOM 1168 C CA . ARG A 1 145 ? -8.591 27.882 4.149 1.00 51.69 145 ARG A CA 1
ATOM 1169 C C . ARG A 1 145 ? -7.090 28.011 4.427 1.00 51.69 145 ARG A C 1
ATOM 1171 O O . ARG A 1 145 ? -6.298 27.398 3.722 1.00 51.69 145 ARG A O 1
ATOM 1178 N N . ARG A 1 146 ? -6.685 28.790 5.439 1.00 54.12 146 ARG A N 1
ATOM 1179 C CA . ARG A 1 146 ? -5.263 28.974 5.785 1.00 54.12 146 ARG A CA 1
ATOM 1180 C C . ARG A 1 146 ? -4.628 27.698 6.340 1.00 54.12 146 ARG A C 1
ATOM 1182 O O . ARG A 1 146 ? -3.480 27.440 6.003 1.00 54.12 146 ARG A O 1
ATOM 1189 N N . ILE A 1 147 ? -5.356 26.907 7.135 1.00 58.16 147 ILE A N 1
ATOM 1190 C CA . ILE A 1 147 ? -4.868 25.610 7.644 1.00 58.16 147 ILE A CA 1
ATOM 1191 C C . ILE A 1 147 ? -4.674 24.620 6.487 1.00 58.16 147 ILE A C 1
ATOM 1193 O O . ILE A 1 147 ? -3.592 24.063 6.344 1.00 58.16 147 ILE A O 1
ATOM 1197 N N . PHE A 1 148 ? -5.665 24.497 5.597 1.00 55.50 148 PHE A N 1
ATOM 1198 C CA . PHE A 1 148 ? -5.578 23.629 4.416 1.00 55.50 148 PHE A CA 1
ATOM 1199 C C . PHE A 1 148 ? -4.413 24.005 3.477 1.00 55.50 148 PHE A C 1
ATOM 1201 O O . PHE A 1 148 ? -3.687 23.136 3.005 1.00 55.50 148 PHE A O 1
ATOM 1208 N N . VAL A 1 149 ? -4.194 25.304 3.224 1.00 57.00 149 VAL A N 1
ATOM 1209 C CA . VAL A 1 149 ? -3.066 25.776 2.394 1.00 57.00 149 VAL A CA 1
ATOM 1210 C C . VAL A 1 149 ? -1.718 25.548 3.088 1.00 57.00 149 VAL A C 1
ATOM 1212 O O . VAL A 1 149 ? -0.760 25.156 2.429 1.00 57.00 149 VAL A O 1
ATOM 1215 N N . ARG A 1 150 ? -1.627 25.745 4.412 1.00 54.97 150 ARG A N 1
ATOM 1216 C CA . ARG A 1 150 ? -0.391 25.485 5.171 1.00 54.97 150 ARG A CA 1
ATOM 1217 C C . ARG A 1 150 ? -0.004 24.008 5.181 1.00 54.97 150 ARG A C 1
ATOM 1219 O O . ARG A 1 150 ? 1.172 23.711 5.009 1.00 54.97 150 ARG A O 1
ATOM 1226 N N . GLU A 1 151 ? -0.959 23.096 5.354 1.00 56.25 151 GLU A N 1
ATOM 1227 C CA . GLU A 1 151 ? -0.661 21.659 5.321 1.00 56.25 151 GLU A CA 1
ATOM 1228 C C . GLU A 1 151 ? -0.239 21.178 3.932 1.00 56.25 151 GLU A C 1
ATOM 1230 O O . GLU A 1 151 ? 0.761 20.468 3.825 1.00 56.25 151 GLU A O 1
ATOM 1235 N N . ASN A 1 152 ? -0.922 21.623 2.868 1.00 51.28 152 ASN A N 1
ATOM 1236 C CA . ASN A 1 152 ? -0.514 21.295 1.499 1.00 51.28 152 ASN A CA 1
ATOM 1237 C C . ASN A 1 152 ? 0.906 21.804 1.196 1.00 51.28 152 ASN A C 1
ATOM 1239 O O . ASN A 1 152 ? 1.701 21.067 0.619 1.00 51.28 152 ASN A O 1
ATOM 1243 N N . ASN A 1 153 ? 1.254 23.017 1.645 1.00 46.75 153 ASN A N 1
ATOM 1244 C CA . ASN A 1 153 ? 2.597 23.577 1.458 1.00 46.75 153 ASN A CA 1
ATOM 1245 C C . ASN A 1 153 ? 3.675 22.825 2.265 1.00 46.75 153 ASN A C 1
ATOM 1247 O O . ASN A 1 153 ? 4.792 22.652 1.778 1.00 46.75 153 ASN A O 1
ATOM 1251 N N . ASN A 1 154 ? 3.352 22.329 3.465 1.00 48.62 154 ASN A N 1
ATOM 1252 C CA . ASN A 1 154 ? 4.269 21.502 4.262 1.00 48.62 154 ASN A CA 1
ATOM 1253 C C . ASN A 1 154 ? 4.472 20.097 3.668 1.00 48.62 154 ASN A C 1
ATOM 1255 O O . ASN A 1 154 ? 5.547 19.518 3.821 1.00 48.62 154 ASN A O 1
ATOM 1259 N N . GLN A 1 155 ? 3.472 19.549 2.973 1.00 47.34 155 GLN A N 1
ATOM 1260 C CA . GLN A 1 155 ? 3.586 18.265 2.271 1.00 47.34 155 GLN A CA 1
ATOM 1261 C C . GLN A 1 155 ? 4.360 18.381 0.950 1.00 47.34 155 GLN A C 1
ATOM 1263 O O . GLN A 1 155 ? 5.035 17.427 0.563 1.00 47.34 155 GLN A O 1
ATOM 1268 N N . THR A 1 156 ? 4.328 19.538 0.279 1.00 42.66 156 THR A N 1
ATOM 1269 C CA . THR A 1 156 ? 5.184 19.814 -0.889 1.00 42.66 156 THR A CA 1
ATOM 1270 C C . THR A 1 156 ? 6.609 20.219 -0.502 1.00 42.66 156 THR A C 1
ATOM 1272 O O . THR A 1 156 ? 7.540 19.860 -1.210 1.00 42.66 156 THR A O 1
ATOM 1275 N N . GLY A 1 157 ? 6.806 20.901 0.633 1.00 36.66 157 GLY A N 1
ATOM 1276 C CA . GLY A 1 157 ? 8.124 21.367 1.095 1.00 36.66 157 GLY A CA 1
ATOM 1277 C C . GLY A 1 157 ? 9.051 20.280 1.654 1.00 36.66 157 GLY A C 1
ATOM 1278 O O . GLY A 1 157 ? 10.250 20.501 1.746 1.00 36.66 157 GLY A O 1
ATOM 1279 N N . LYS A 1 158 ? 8.529 19.091 1.987 1.00 37.53 158 LYS A N 1
ATOM 1280 C CA . LYS A 1 158 ? 9.337 17.917 2.382 1.00 37.53 158 LYS A CA 1
ATOM 1281 C C . LYS A 1 158 ? 9.743 17.012 1.206 1.00 37.53 158 LYS A C 1
ATOM 1283 O O . LYS A 1 158 ? 10.334 15.965 1.434 1.00 37.53 158 LYS A O 1
ATOM 1288 N N . ARG A 1 159 ? 9.409 17.382 -0.038 1.00 38.94 159 ARG A N 1
ATOM 1289 C CA . ARG A 1 159 ? 9.781 16.636 -1.261 1.00 38.94 159 ARG A CA 1
ATOM 1290 C C . ARG A 1 159 ? 11.042 17.180 -1.948 1.00 38.94 159 ARG A C 1
ATOM 1292 O O . ARG A 1 159 ? 11.382 16.696 -3.021 1.00 38.94 159 ARG A O 1
ATOM 1299 N N . SER A 1 160 ? 11.701 18.165 -1.337 1.00 34.28 160 SER A N 1
ATOM 1300 C CA . SER A 1 160 ? 12.870 18.864 -1.876 1.00 34.28 160 SER A CA 1
ATOM 1301 C C . SER A 1 160 ? 14.026 18.846 -0.876 1.00 34.28 160 SER A C 1
ATOM 1303 O O . SER A 1 160 ? 14.449 19.906 -0.434 1.00 34.28 160 SER A O 1
ATOM 1305 N N . HIS A 1 161 ? 14.478 17.661 -0.470 1.00 33.09 161 HIS A N 1
ATOM 1306 C CA . HIS A 1 161 ? 15.810 17.418 0.090 1.00 33.09 161 HIS A CA 1
ATOM 1307 C C . HIS A 1 161 ? 16.172 15.948 -0.092 1.00 33.09 161 HIS A C 1
ATOM 1309 O O . HIS A 1 161 ? 15.258 15.102 0.063 1.00 33.09 161 HIS A O 1
#

Mean predicted aligned error: 11.54 Å